Protein AF-A0A561EU87-F1 (afdb_monomer)

Sequence (70 aa):
MGEQRAERPEAVSTSDKPDRPKAKLVFDDPLDRQTGDDTDSGWGERPGGSDGGGGRGLDWYLSQRPPHHG

Foldseek 3Di:
DDDDPDDDDDPPPPPPDPPDDDDDDDPPDPPPDDDPVNDCVVPVDDDDDDPDDPDDDPVVVVPDDPPPPD

Secondary structure (DSSP, 8-state):
-----PPPPP---------PPPPPPP-S-TTSS--GGGS-TTSS--SSS-S-SSS--HHHHHHPPPP---

pLDDT: mean 72.75, std 12.34, range [45.53, 89.38]

Structure (mmCIF, N/CA/C/O backbone):
data_AF-A0A561EU87-F1
#
_entry.id   AF-A0A561EU87-F1
#
loop_
_atom_site.group_PDB
_atom_site.id
_atom_site.type_symbol
_atom_site.label_atom_id
_atom_site.label_alt_id
_atom_site.label_comp_id
_atom_site.label_asym_id
_atom_site.label_entity_id
_atom_site.label_seq_id
_atom_site.pdbx_PDB_ins_code
_atom_site.Cartn_x
_atom_site.Cartn_y
_atom_site.Cartn_z
_atom_site.occupancy
_atom_site.B_iso_or_e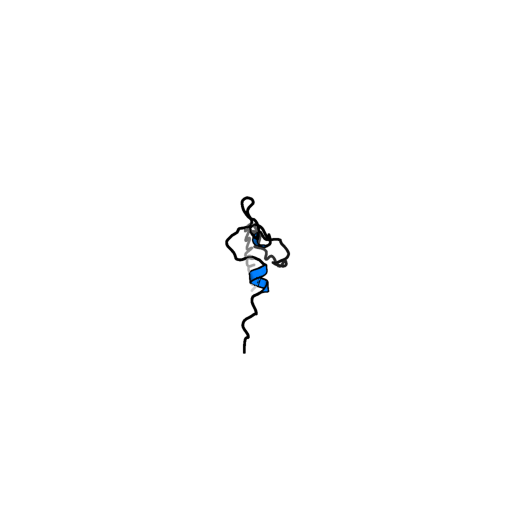quiv
_atom_site.auth_seq_id
_atom_site.auth_comp_id
_atom_site.auth_asym_id
_atom_site.auth_atom_id
_atom_site.pdbx_PDB_model_num
ATOM 1 N N . MET A 1 1 ? -53.344 -13.316 67.072 1.00 45.53 1 MET A N 1
ATOM 2 C CA . MET A 1 1 ? -53.044 -13.536 65.643 1.00 45.53 1 MET A CA 1
ATOM 3 C C . MET A 1 1 ? -52.417 -12.250 65.127 1.00 45.53 1 MET A C 1
ATOM 5 O O . MET A 1 1 ? -53.128 -11.272 64.961 1.00 45.53 1 MET A O 1
ATOM 9 N N . GLY A 1 2 ? -51.094 -12.199 65.028 1.00 49.66 2 GLY A N 1
ATOM 10 C CA . GLY A 1 2 ? -50.353 -11.032 64.553 1.00 49.66 2 GLY A CA 1
ATOM 11 C C . GLY A 1 2 ? -49.035 -11.544 64.003 1.00 49.66 2 GLY A C 1
ATOM 12 O O . GLY A 1 2 ? -48.100 -11.790 64.760 1.00 49.66 2 GLY A O 1
ATOM 13 N N . GLU A 1 3 ? -49.029 -11.859 62.714 1.00 54.12 3 GLU A N 1
ATOM 14 C 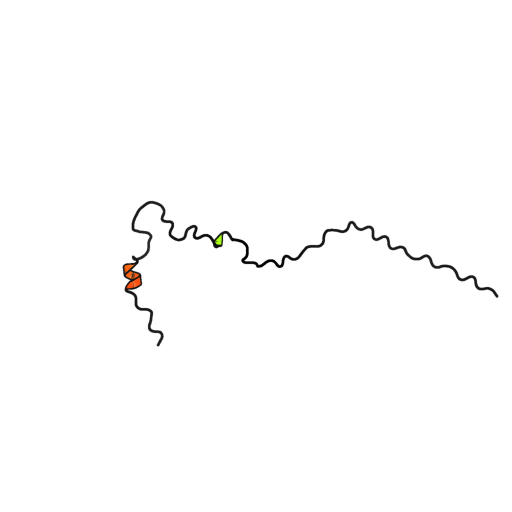CA . GLU A 1 3 ? -47.904 -12.477 62.023 1.00 54.12 3 GLU A CA 1
ATOM 15 C C . GLU A 1 3 ? -46.803 -11.432 61.824 1.00 54.12 3 GLU A C 1
ATOM 17 O O . GLU A 1 3 ? -46.950 -10.470 61.072 1.00 54.12 3 GLU A O 1
ATOM 22 N N . GLN A 1 4 ? -45.694 -11.607 62.537 1.00 54.19 4 GLN A N 1
ATOM 23 C CA . GLN A 1 4 ? -44.491 -10.804 62.360 1.00 54.19 4 GLN A CA 1
ATOM 24 C C . GLN A 1 4 ? -43.785 -11.292 61.092 1.00 54.19 4 GLN A C 1
ATOM 26 O O . GLN A 1 4 ? -43.173 -12.360 61.070 1.00 54.19 4 GLN A O 1
ATOM 31 N N . ARG A 1 5 ? -43.920 -10.527 60.007 1.00 57.41 5 ARG A N 1
ATOM 32 C CA . ARG A 1 5 ? -43.251 -10.783 58.730 1.00 57.41 5 ARG A CA 1
ATOM 33 C C . ARG A 1 5 ? -41.758 -10.492 58.896 1.00 57.41 5 ARG A C 1
ATOM 35 O O . ARG A 1 5 ? -41.362 -9.335 58.958 1.00 57.41 5 ARG A O 1
ATOM 42 N N . ALA A 1 6 ? -40.950 -11.545 58.987 1.00 58.88 6 ALA A N 1
ATOM 43 C CA . ALA A 1 6 ? -39.497 -11.440 59.021 1.00 58.88 6 ALA A CA 1
ATOM 44 C C . ALA A 1 6 ? -38.981 -10.749 57.746 1.00 58.88 6 ALA A C 1
ATOM 46 O O . ALA A 1 6 ? -39.261 -11.187 56.624 1.00 58.88 6 ALA A O 1
ATOM 47 N N . GLU A 1 7 ? -38.239 -9.660 57.924 1.00 58.38 7 GLU A N 1
ATOM 48 C CA . GLU A 1 7 ? -37.492 -8.997 56.860 1.00 58.38 7 GLU A CA 1
ATOM 49 C C . GLU A 1 7 ? -36.405 -9.951 56.349 1.00 58.38 7 GLU A C 1
ATOM 51 O O . GLU A 1 7 ? -35.573 -10.456 57.104 1.00 58.38 7 GLU A O 1
ATOM 56 N N . ARG A 1 8 ? -36.443 -10.255 55.049 1.00 64.56 8 ARG A N 1
ATOM 57 C CA . ARG A 1 8 ? -35.397 -11.030 54.374 1.00 64.56 8 ARG A CA 1
ATOM 58 C C . ARG A 1 8 ? -34.198 -10.100 54.174 1.00 64.56 8 ARG A C 1
ATOM 60 O O . ARG A 1 8 ? -34.405 -9.044 53.578 1.00 64.56 8 ARG A O 1
ATOM 67 N N . PRO A 1 9 ? -32.972 -10.460 54.585 1.00 58.28 9 PRO A N 1
ATOM 68 C CA . PRO A 1 9 ? -31.819 -9.649 54.234 1.00 58.28 9 PRO A CA 1
ATOM 69 C C . PRO A 1 9 ? -31.614 -9.709 52.715 1.00 58.28 9 PRO A C 1
ATOM 71 O O . PRO A 1 9 ? -3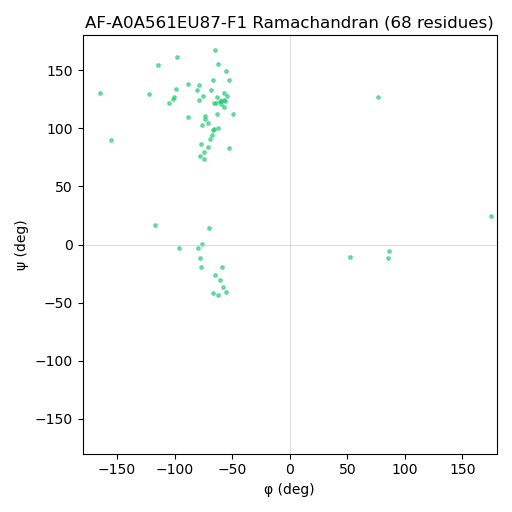1.473 -10.789 52.133 1.00 58.28 9 PRO A O 1
ATOM 74 N N . GLU A 1 10 ? -31.640 -8.541 52.073 1.00 61.66 10 GLU A N 1
ATOM 75 C CA . GLU A 1 10 ? -31.168 -8.351 50.705 1.00 61.66 10 GLU A CA 1
ATOM 76 C C . GLU A 1 10 ? -29.710 -8.806 50.644 1.00 61.66 10 GLU A C 1
ATOM 78 O O . GLU A 1 10 ? -28.839 -8.280 51.339 1.00 61.66 10 GLU A O 1
ATOM 83 N N . ALA A 1 11 ? -29.443 -9.823 49.831 1.00 61.62 11 ALA A N 1
ATOM 84 C CA . ALA A 1 11 ? -28.087 -10.234 49.529 1.00 61.62 11 ALA A CA 1
ATOM 85 C C . ALA A 1 11 ? -27.423 -9.122 48.708 1.00 61.62 11 ALA A C 1
ATOM 87 O O . ALA A 1 11 ? -27.553 -9.072 47.485 1.00 61.62 11 ALA A O 1
ATOM 88 N N . VAL A 1 12 ? -26.712 -8.225 49.388 1.00 61.75 12 VAL A N 1
ATOM 89 C CA . VAL A 1 12 ? -25.792 -7.282 48.757 1.00 61.75 12 VAL A CA 1
ATOM 90 C C . VAL A 1 12 ? -24.693 -8.104 48.079 1.00 61.75 12 VAL A C 1
ATOM 92 O O . VAL A 1 12 ? -23.766 -8.588 48.723 1.00 61.75 12 VAL A O 1
ATOM 95 N N . SER A 1 13 ? -24.802 -8.293 46.763 1.00 66.00 13 SER A N 1
ATOM 96 C CA . SER A 1 13 ? -23.696 -8.803 45.951 1.00 66.00 13 SER A CA 1
ATOM 97 C C . SER A 1 13 ? -22.693 -7.679 45.713 1.00 66.00 13 SER A C 1
ATOM 99 O O . SER A 1 13 ? -22.740 -6.997 44.692 1.00 66.00 13 SER A O 1
ATOM 101 N N . THR A 1 14 ? -21.752 -7.497 46.638 1.00 63.50 14 THR A N 1
ATOM 102 C CA . THR A 1 14 ? -20.518 -6.746 46.381 1.00 63.50 14 THR A CA 1
ATOM 103 C C . THR A 1 14 ? -19.579 -7.599 45.527 1.00 63.50 14 THR A C 1
ATOM 105 O O . THR A 1 14 ? -18.635 -8.221 46.007 1.00 63.50 14 THR A O 1
ATOM 108 N N . SER A 1 15 ? -19.826 -7.651 44.218 1.00 63.59 15 SER A N 1
ATOM 109 C CA . SER A 1 15 ? -18.775 -8.071 43.286 1.00 63.59 15 SER A CA 1
ATOM 110 C C . SER A 1 15 ? -17.817 -6.903 43.063 1.00 63.59 15 SER A C 1
ATOM 112 O O . SER A 1 15 ? -17.853 -6.246 42.028 1.00 63.59 15 SER A O 1
ATOM 114 N N . ASP A 1 16 ? -16.961 -6.662 44.054 1.00 64.81 16 ASP A N 1
ATOM 115 C CA . ASP A 1 16 ? -15.795 -5.782 43.958 1.00 64.81 16 ASP A CA 1
ATOM 116 C C . ASP A 1 16 ? -14.717 -6.510 43.138 1.00 64.81 16 ASP A C 1
ATOM 118 O O . ASP A 1 16 ? -13.784 -7.128 43.650 1.00 64.81 16 ASP A O 1
ATOM 122 N N . LYS A 1 17 ? -14.937 -6.594 41.824 1.00 69.56 17 LYS A N 1
ATOM 123 C CA . LYS A 1 17 ? -13.901 -7.016 40.882 1.00 69.56 17 LYS A CA 1
ATOM 124 C C . LYS A 1 17 ? -13.361 -5.746 40.241 1.00 69.56 17 LYS A C 1
ATOM 126 O O . LYS A 1 17 ? -14.168 -4.992 39.699 1.00 69.56 17 LYS A O 1
ATOM 131 N N . PRO A 1 18 ? -12.036 -5.508 40.262 1.00 73.25 18 PRO A N 1
ATOM 132 C CA . PRO A 1 18 ? -11.468 -4.369 39.560 1.00 73.25 18 PRO A CA 1
ATOM 133 C C . PRO A 1 18 ? -11.878 -4.464 38.091 1.00 73.25 18 PRO A C 1
ATOM 135 O O . PRO A 1 18 ? -11.667 -5.501 37.450 1.00 73.25 18 PRO A O 1
ATOM 138 N N . ASP A 1 19 ? -12.524 -3.408 37.599 1.00 74.88 19 ASP A N 1
ATOM 139 C CA . ASP A 1 19 ? -13.083 -3.358 36.254 1.00 74.88 19 ASP A CA 1
ATOM 140 C C . ASP A 1 19 ? -11.916 -3.404 35.262 1.00 74.88 19 ASP A C 1
ATOM 142 O O . ASP A 1 19 ? -11.181 -2.432 35.069 1.00 74.88 19 ASP A O 1
ATOM 146 N N . ARG A 1 20 ? -11.647 -4.592 34.709 1.00 80.56 20 ARG A N 1
ATOM 147 C CA . ARG A 1 20 ? -10.578 -4.740 33.721 1.00 80.56 20 ARG A CA 1
ATOM 148 C C . ARG A 1 20 ? -11.025 -4.006 32.461 1.00 80.56 20 ARG A C 1
ATOM 150 O O . ARG A 1 20 ? -12.152 -4.232 32.012 1.00 80.56 20 ARG A O 1
ATOM 157 N N . PRO A 1 21 ? -10.164 -3.173 31.854 1.00 82.94 21 PRO A N 1
ATOM 158 C CA . PRO A 1 21 ? -10.528 -2.474 30.635 1.00 82.94 21 PRO A CA 1
ATOM 159 C C . PRO A 1 21 ? -10.923 -3.494 29.565 1.00 82.94 21 PRO A C 1
ATOM 161 O O . PRO A 1 21 ? -10.174 -4.422 29.252 1.00 82.94 21 PRO A O 1
ATOM 164 N N . LYS A 1 22 ? -12.134 -3.334 29.030 1.00 85.25 22 LYS A N 1
ATOM 165 C CA . LYS A 1 22 ? -12.657 -4.181 27.957 1.00 85.25 22 LYS A CA 1
ATOM 166 C C . LYS A 1 22 ? -11.835 -3.945 26.690 1.00 85.25 22 LYS A C 1
ATOM 168 O O . LYS A 1 22 ? -11.477 -2.803 26.393 1.00 85.25 22 LYS A O 1
ATOM 173 N N . ALA A 1 23 ? -11.564 -5.011 25.937 1.00 88.00 23 ALA A N 1
ATOM 174 C CA . ALA A 1 23 ? -10.952 -4.891 24.619 1.00 88.00 23 ALA A CA 1
ATOM 175 C C . ALA A 1 23 ? -11.828 -3.994 23.729 1.00 88.00 23 ALA A C 1
ATOM 177 O O . ALA A 1 23 ? -13.046 -4.174 23.669 1.00 88.00 23 ALA A O 1
ATOM 178 N N . LYS A 1 24 ? -11.212 -3.008 23.075 1.00 86.88 24 LYS A N 1
ATOM 179 C CA . LYS A 1 24 ? -11.895 -2.089 22.160 1.00 86.88 24 LYS A CA 1
ATOM 180 C C . LYS A 1 24 ? -11.677 -2.561 20.730 1.00 86.88 24 LYS A C 1
ATOM 182 O O . LYS A 1 24 ? -10.553 -2.884 20.357 1.00 86.88 24 LYS A O 1
ATOM 187 N N . LEU A 1 25 ? -12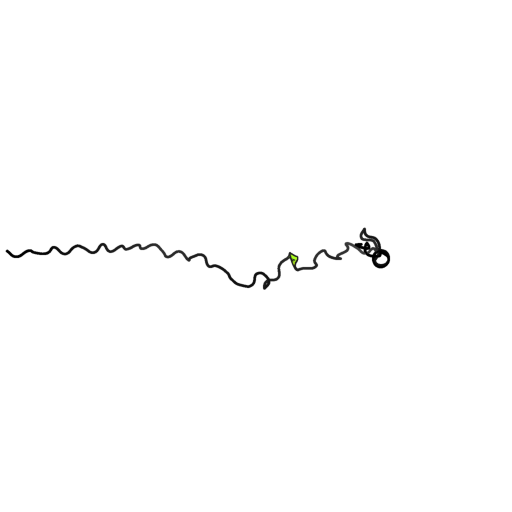.751 -2.589 19.952 1.00 89.31 25 LEU A N 1
ATOM 188 C CA . LEU A 1 25 ? -12.682 -2.806 18.511 1.00 89.31 25 LEU A CA 1
ATOM 189 C C . LEU A 1 25 ? -12.261 -1.495 17.837 1.00 89.31 25 LEU A C 1
ATOM 191 O O . LEU A 1 25 ? -12.747 -0.429 18.218 1.00 89.31 25 LEU A O 1
ATOM 195 N N . VAL A 1 26 ? -11.358 -1.586 16.864 1.00 85.38 26 VAL A N 1
ATOM 196 C CA . VAL A 1 26 ? -10.939 -0.463 16.017 1.00 85.38 26 VAL A CA 1
ATOM 197 C C . VAL A 1 26 ? -11.659 -0.611 14.680 1.00 85.38 26 VAL A C 1
ATOM 199 O O . VAL A 1 26 ? -11.587 -1.674 14.070 1.00 85.38 26 VAL A O 1
ATOM 202 N N . PHE A 1 27 ? -12.377 0.435 14.269 1.00 88.00 27 PHE A N 1
ATOM 203 C CA . PHE A 1 27 ? -13.178 0.483 13.036 1.00 88.00 27 PHE A CA 1
ATOM 204 C C . PHE A 1 27 ? -12.675 1.546 12.054 1.00 88.00 27 PHE A C 1
ATOM 206 O O . PHE A 1 27 ? -13.413 1.962 11.164 1.00 88.00 27 PHE A O 1
ATOM 213 N N . ASP A 1 28 ? -11.445 2.012 12.246 1.00 89.38 28 ASP A N 1
ATOM 214 C CA . ASP A 1 28 ? -10.789 2.899 11.293 1.00 89.38 28 ASP A CA 1
ATOM 215 C C . ASP A 1 28 ? -10.625 2.172 9.947 1.00 89.38 28 ASP A C 1
ATOM 217 O O . ASP A 1 28 ? -10.593 0.936 9.898 1.00 89.38 28 ASP A O 1
ATOM 221 N N . ASP A 1 29 ? -10.527 2.933 8.857 1.00 86.69 29 ASP A N 1
ATOM 222 C CA . ASP A 1 29 ? -10.288 2.360 7.534 1.00 86.69 29 ASP A CA 1
ATOM 223 C C . ASP A 1 29 ? -8.942 1.606 7.539 1.00 86.69 29 ASP A C 1
ATOM 225 O O . ASP A 1 29 ? -7.908 2.196 7.877 1.00 86.69 29 ASP A O 1
ATOM 229 N N . PRO A 1 30 ? -8.922 0.304 7.193 1.00 82.06 30 PRO A N 1
ATOM 230 C CA . PRO A 1 30 ? -7.693 -0.482 7.170 1.00 82.06 30 PRO A CA 1
ATOM 231 C C . PRO A 1 30 ? -6.623 0.072 6.218 1.00 82.06 30 PRO A C 1
ATOM 233 O O . PRO A 1 30 ? -5.456 -0.274 6.390 1.00 82.06 30 PRO A O 1
ATOM 236 N N . LEU A 1 31 ? -6.997 0.910 5.245 1.00 84.75 31 LEU A N 1
ATOM 237 C CA . LEU A 1 31 ? -6.086 1.512 4.266 1.00 84.75 31 LEU A CA 1
ATOM 238 C C . LEU A 1 31 ? -5.608 2.923 4.638 1.00 84.75 31 LEU A C 1
ATOM 240 O O . LEU A 1 31 ? -4.777 3.488 3.934 1.00 84.75 31 LEU A O 1
ATOM 244 N N . ASP A 1 32 ? -6.078 3.499 5.745 1.00 88.75 32 ASP A N 1
ATOM 245 C CA . ASP A 1 32 ? -5.714 4.868 6.154 1.00 88.75 32 ASP A CA 1
ATOM 246 C C . ASP A 1 32 ? -4.295 4.967 6.753 1.00 88.75 32 ASP A C 1
ATOM 248 O O . ASP A 1 32 ? -3.825 6.028 7.161 1.00 88.75 32 ASP A O 1
ATOM 252 N N . ARG A 1 33 ? -3.573 3.844 6.834 1.00 86.25 33 ARG A N 1
ATOM 253 C CA . ARG A 1 33 ? -2.198 3.790 7.334 1.00 86.25 33 ARG A CA 1
ATOM 254 C C . ARG A 1 33 ? -1.286 3.208 6.276 1.00 86.25 33 ARG A C 1
ATOM 256 O O . ARG A 1 33 ? -1.525 2.108 5.793 1.00 86.25 33 ARG A O 1
ATOM 263 N N . GLN A 1 34 ? -0.191 3.913 6.014 1.00 84.69 34 GLN A N 1
ATOM 264 C CA . GLN A 1 34 ? 0.880 3.397 5.179 1.00 84.69 34 GLN A CA 1
ATOM 265 C C . GLN A 1 34 ? 1.499 2.154 5.830 1.00 84.69 34 GLN A C 1
ATOM 267 O O . GLN A 1 34 ? 1.915 2.173 6.994 1.00 84.69 34 GLN A O 1
ATOM 272 N N . THR A 1 35 ? 1.564 1.077 5.066 1.00 81.94 35 THR A N 1
ATOM 273 C CA . THR A 1 35 ? 2.210 -0.183 5.416 1.00 81.94 35 THR A CA 1
ATOM 274 C C . THR A 1 35 ? 3.613 -0.241 4.810 1.00 81.94 35 THR A C 1
ATOM 276 O O . THR A 1 35 ? 3.956 0.518 3.903 1.00 81.94 35 THR A O 1
ATOM 279 N N . GLY A 1 36 ? 4.468 -1.129 5.325 1.00 80.19 36 GLY A N 1
ATOM 280 C CA . GLY A 1 36 ? 5.815 -1.313 4.765 1.00 80.19 36 GLY A CA 1
ATOM 281 C C . GLY A 1 36 ? 5.792 -1.765 3.300 1.00 80.19 36 GLY A C 1
ATOM 282 O O . GLY A 1 36 ? 6.672 -1.382 2.527 1.00 80.19 36 GLY A O 1
ATOM 283 N N . ASP A 1 37 ? 4.747 -2.503 2.924 1.00 80.81 37 ASP A N 1
ATOM 284 C CA . ASP A 1 37 ? 4.535 -3.035 1.576 1.00 80.81 37 ASP A CA 1
ATOM 285 C C . ASP A 1 37 ? 4.017 -1.975 0.587 1.00 80.81 37 ASP A C 1
ATOM 287 O O . ASP A 1 37 ? 4.064 -2.202 -0.618 1.00 80.81 37 ASP A O 1
ATOM 291 N N . ASP A 1 38 ? 3.588 -0.800 1.066 1.00 83.06 38 ASP A N 1
ATOM 292 C CA . ASP A 1 38 ? 3.206 0.339 0.214 1.00 83.06 38 ASP A CA 1
ATOM 293 C C . ASP A 1 38 ? 4.416 1.128 -0.300 1.00 83.06 38 ASP A C 1
ATOM 295 O O . ASP A 1 38 ? 4.270 2.114 -1.023 1.00 83.06 38 ASP A O 1
ATOM 299 N N . THR A 1 39 ? 5.627 0.749 0.110 1.00 83.75 39 THR A N 1
ATOM 300 C CA . THR A 1 39 ? 6.838 1.374 -0.413 1.00 83.75 39 THR A CA 1
ATOM 301 C C . THR A 1 39 ? 7.298 0.649 -1.669 1.00 83.75 39 THR A C 1
ATOM 303 O O . THR A 1 39 ? 7.393 -0.575 -1.690 1.00 83.75 39 THR A O 1
ATOM 306 N N . ASP A 1 40 ? 7.723 1.405 -2.678 1.00 79.50 40 ASP A N 1
ATOM 307 C CA . ASP A 1 40 ? 8.403 0.855 -3.858 1.00 79.50 40 ASP A CA 1
ATOM 308 C C 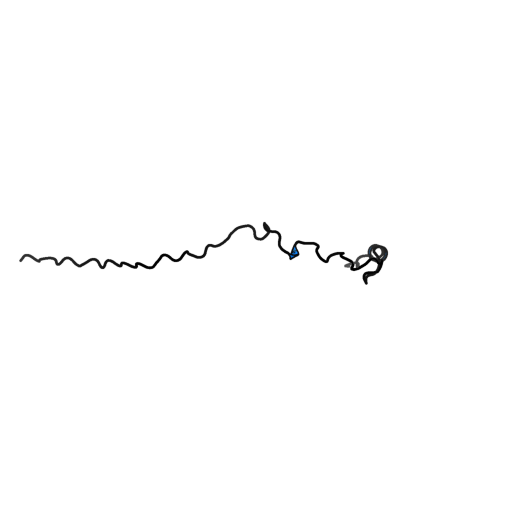. ASP A 1 40 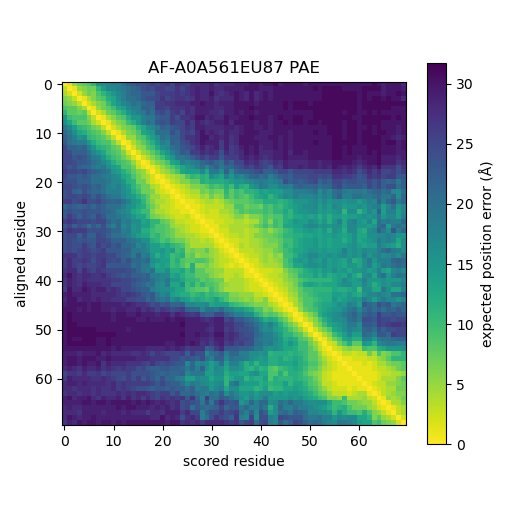? 9.824 0.338 -3.531 1.00 79.50 40 ASP A C 1
ATOM 310 O O . ASP A 1 40 ? 10.634 0.096 -4.424 1.00 79.50 40 ASP A O 1
ATOM 314 N N . SER A 1 41 ? 10.172 0.170 -2.249 1.00 80.19 41 SER A N 1
ATOM 315 C CA . SER A 1 41 ? 11.507 -0.246 -1.822 1.00 80.19 41 SER A CA 1
ATOM 316 C C . SER A 1 41 ? 11.841 -1.612 -2.421 1.00 80.19 41 SER A C 1
ATOM 318 O O . SER A 1 41 ? 11.149 -2.600 -2.183 1.00 80.19 41 SER A O 1
ATOM 320 N N . GLY A 1 42 ? 12.921 -1.680 -3.201 1.00 74.81 42 GLY A N 1
ATOM 321 C CA . GLY A 1 42 ? 13.327 -2.902 -3.904 1.00 74.81 42 GLY A CA 1
ATOM 322 C C . GLY A 1 42 ? 12.665 -3.105 -5.271 1.00 74.81 42 GLY A C 1
ATOM 323 O O . GLY A 1 42 ? 13.080 -3.995 -6.017 1.00 74.81 42 GLY A O 1
ATOM 324 N N . TRP A 1 43 ? 11.714 -2.254 -5.658 1.00 79.19 43 TRP A N 1
ATOM 325 C CA . TRP A 1 43 ? 11.217 -2.173 -7.027 1.00 79.19 43 TRP A CA 1
ATOM 326 C C . TRP A 1 43 ? 12.085 -1.194 -7.823 1.00 79.19 43 TRP A C 1
ATOM 328 O O . TRP A 1 43 ? 12.080 0.009 -7.604 1.00 79.19 43 TRP A O 1
ATOM 338 N N . GLY A 1 44 ? 12.874 -1.713 -8.765 1.00 71.94 44 GLY A N 1
ATOM 339 C CA . GLY A 1 44 ? 13.727 -0.893 -9.639 1.00 71.94 44 GLY A CA 1
ATOM 340 C C . GLY A 1 44 ? 15.098 -0.525 -9.060 1.00 71.94 44 GLY A C 1
ATOM 341 O O . GLY A 1 44 ? 15.976 -0.117 -9.821 1.00 71.94 44 GLY A O 1
ATOM 342 N N . GLU A 1 45 ? 15.325 -0.752 -7.764 1.00 72.31 45 GLU A N 1
ATOM 343 C CA . GLU A 1 45 ? 16.636 -0.597 -7.131 1.00 72.31 45 GLU A CA 1
ATOM 344 C C . GLU A 1 45 ? 17.636 -1.598 -7.746 1.00 72.31 45 GLU A C 1
ATOM 346 O O . GLU A 1 45 ? 17.508 -2.815 -7.591 1.00 72.31 45 GLU A O 1
ATOM 351 N N . ARG A 1 46 ? 18.642 -1.104 -8.480 1.00 67.69 46 ARG A N 1
ATOM 352 C CA . ARG A 1 46 ? 19.725 -1.935 -9.031 1.00 67.69 46 ARG A CA 1
ATOM 353 C C . ARG A 1 46 ? 21.001 -1.733 -8.214 1.00 67.69 46 ARG A C 1
ATOM 355 O O . ARG A 1 46 ? 21.492 -0.606 -8.139 1.00 67.69 46 ARG A O 1
ATOM 362 N N . PRO A 1 47 ? 21.573 -2.798 -7.624 1.00 60.16 47 PRO A N 1
ATOM 363 C CA . PRO A 1 47 ? 22.796 -2.680 -6.848 1.00 60.16 47 PRO A CA 1
ATOM 364 C C . PRO A 1 47 ? 23.985 -2.462 -7.791 1.00 60.16 47 PRO A C 1
ATOM 366 O O . PRO A 1 47 ? 24.409 -3.385 -8.476 1.00 60.16 47 PRO A O 1
ATOM 369 N N . GLY A 1 48 ? 24.532 -1.243 -7.799 1.00 59.78 48 GLY A N 1
ATOM 370 C CA . GLY A 1 48 ? 25.750 -0.893 -8.535 1.00 59.78 48 GLY A CA 1
ATOM 371 C C . GLY A 1 48 ? 25.526 -0.730 -10.041 1.00 59.78 48 GLY A C 1
ATOM 372 O O . GLY A 1 48 ? 24.987 -1.604 -10.710 1.00 59.78 48 GLY A O 1
ATOM 373 N N . GLY A 1 49 ? 25.942 0.417 -10.579 1.00 60.66 49 GLY A N 1
ATOM 374 C CA . GLY A 1 49 ? 25.736 0.794 -11.975 1.00 60.66 49 GLY A CA 1
ATOM 375 C C . GLY A 1 49 ? 26.138 -0.296 -12.969 1.00 60.66 49 GLY A C 1
ATOM 376 O O . GLY A 1 49 ? 27.314 -0.602 -13.127 1.00 60.66 49 GLY A O 1
ATOM 377 N N . SER A 1 50 ? 25.153 -0.862 -13.654 1.00 50.31 50 SER A N 1
ATOM 378 C CA . SER A 1 50 ? 25.293 -1.456 -14.980 1.00 50.31 50 SER A CA 1
ATOM 379 C C . SER A 1 50 ? 23.903 -1.654 -15.565 1.00 50.31 50 SER A C 1
ATOM 381 O O . SER A 1 50 ? 23.002 -2.212 -14.930 1.00 50.31 50 SER A O 1
ATOM 383 N N . ASP A 1 51 ? 23.749 -1.188 -16.795 1.00 55.25 51 ASP A N 1
ATOM 384 C CA . ASP A 1 51 ? 22.677 -1.521 -17.720 1.00 55.25 51 ASP A CA 1
ATOM 385 C C . ASP A 1 51 ? 22.569 -3.049 -17.872 1.00 55.25 51 ASP A C 1
ATOM 387 O O . ASP A 1 51 ? 23.179 -3.640 -18.756 1.00 55.25 51 ASP A O 1
ATOM 391 N N . GLY A 1 52 ? 21.884 -3.747 -16.962 1.00 55.03 52 GLY A N 1
ATOM 392 C CA . GLY A 1 52 ? 21.982 -5.211 -17.007 1.00 55.03 52 GLY A CA 1
ATOM 393 C C . GLY A 1 52 ? 21.299 -6.006 -15.910 1.00 55.03 52 GLY A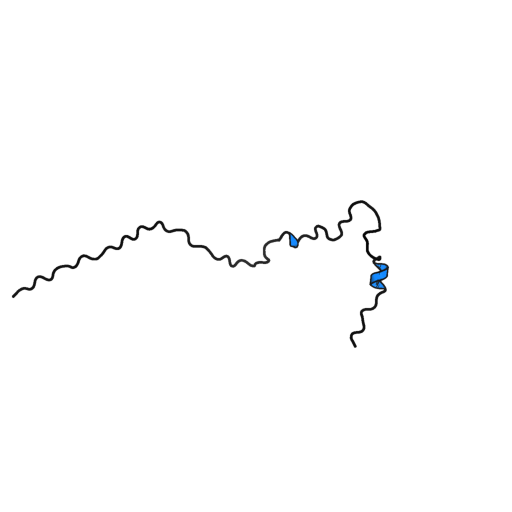 C 1
ATOM 394 O O . GLY A 1 52 ? 21.700 -7.136 -15.650 1.00 55.03 52 GLY A O 1
ATOM 395 N N . GLY A 1 53 ? 20.269 -5.471 -15.255 1.00 51.31 53 GLY A N 1
ATOM 396 C CA . GLY A 1 53 ? 19.463 -6.274 -14.336 1.00 51.31 53 GLY A CA 1
ATOM 397 C C . GLY A 1 53 ? 18.605 -7.290 -15.093 1.00 51.31 53 GLY A C 1
ATOM 398 O O . GLY A 1 53 ? 17.459 -6.965 -15.380 1.00 51.31 53 GLY A O 1
ATOM 399 N N . GLY A 1 54 ? 19.185 -8.454 -15.425 1.00 57.97 54 GLY A N 1
ATOM 400 C CA . GLY A 1 54 ? 18.600 -9.797 -15.640 1.00 57.97 54 GLY A CA 1
ATOM 401 C C . GLY A 1 54 ? 17.423 -10.001 -16.607 1.00 57.97 54 GLY A C 1
ATOM 402 O O . GLY A 1 54 ? 17.073 -11.140 -16.904 1.00 57.97 54 GLY A O 1
ATOM 403 N N . GLY A 1 55 ? 16.799 -8.936 -17.091 1.00 63.84 55 GLY A N 1
ATOM 404 C CA . GLY A 1 55 ? 15.664 -8.950 -17.997 1.00 63.84 55 GLY A CA 1
ATOM 405 C C . GLY A 1 55 ? 16.034 -8.357 -19.349 1.00 63.84 55 GLY A C 1
ATOM 406 O O . GLY A 1 55 ? 16.934 -7.529 -19.471 1.00 63.84 55 GLY A O 1
ATOM 407 N N . ARG A 1 56 ? 15.300 -8.778 -20.375 1.00 75.56 56 ARG A N 1
ATOM 408 C CA . ARG A 1 56 ? 15.268 -8.113 -21.685 1.00 75.56 56 ARG A CA 1
ATOM 409 C C . ARG A 1 56 ? 14.898 -6.628 -21.551 1.00 75.56 56 ARG A C 1
ATOM 411 O O . ARG A 1 56 ? 14.161 -6.260 -20.637 1.00 75.56 56 ARG A O 1
ATOM 418 N N . GLY A 1 57 ? 15.416 -5.797 -22.454 1.00 79.06 57 GLY A N 1
ATOM 419 C CA . GLY A 1 57 ? 15.203 -4.348 -22.454 1.00 79.06 57 GLY A CA 1
ATOM 420 C C . GLY A 1 57 ? 13.749 -3.929 -22.707 1.00 79.06 57 GLY A C 1
ATOM 421 O O . GLY A 1 57 ? 12.905 -4.738 -23.094 1.00 79.06 57 GLY A O 1
ATOM 422 N N . LEU A 1 58 ? 13.449 -2.646 -22.467 1.00 79.62 58 LEU A N 1
ATOM 423 C CA . LEU A 1 58 ? 12.119 -2.048 -22.672 1.00 79.62 58 LEU A CA 1
ATOM 424 C C . LEU A 1 58 ? 11.633 -2.198 -2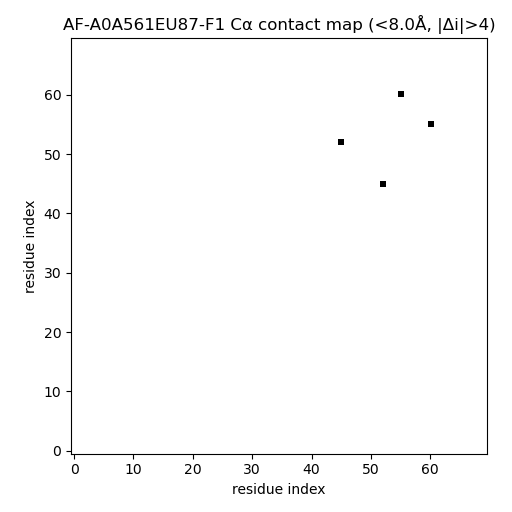4.124 1.00 79.62 58 LEU A C 1
ATOM 426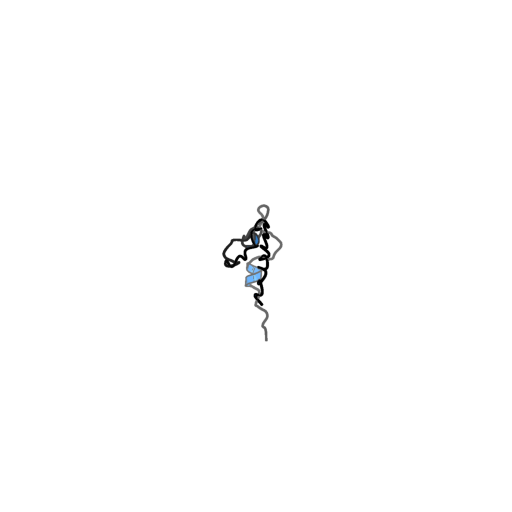 O O . LEU A 1 58 ? 10.455 -2.450 -24.369 1.00 79.62 58 LEU A O 1
ATOM 430 N N . ASP A 1 59 ? 12.559 -2.103 -25.073 1.00 85.12 59 ASP A N 1
ATOM 431 C CA . ASP A 1 59 ? 12.348 -2.321 -26.503 1.00 85.12 59 ASP A CA 1
ATOM 432 C C . ASP A 1 59 ? 11.741 -3.701 -26.797 1.00 85.12 59 ASP A C 1
ATOM 434 O O . ASP A 1 59 ? 10.792 -3.815 -27.577 1.00 85.12 59 ASP A O 1
ATOM 438 N N . TRP A 1 60 ? 12.208 -4.741 -26.102 1.00 85.19 60 TRP A N 1
ATOM 439 C CA . TRP A 1 60 ? 11.671 -6.087 -26.252 1.00 85.19 60 TRP A CA 1
ATOM 440 C C . TRP A 1 60 ? 10.199 -6.148 -25.841 1.00 85.19 60 TRP A C 1
ATOM 442 O O . TRP A 1 60 ? 9.397 -6.735 -26.565 1.00 85.19 60 TRP A O 1
ATOM 452 N N . TYR A 1 61 ? 9.812 -5.519 -24.727 1.00 83.00 61 TYR A N 1
ATOM 453 C CA . TYR A 1 61 ? 8.426 -5.553 -24.241 1.00 83.00 61 TYR A CA 1
ATOM 454 C C . TYR A 1 61 ? 7.469 -4.826 -25.182 1.00 83.00 61 TYR A C 1
ATOM 456 O O . TYR A 1 61 ? 6.399 -5.350 -25.478 1.00 83.00 61 TYR A O 1
ATOM 464 N N . LEU A 1 62 ? 7.878 -3.664 -25.698 1.00 84.69 62 LEU A N 1
ATOM 465 C CA . LEU A 1 62 ? 7.076 -2.891 -26.650 1.00 84.69 62 LEU A CA 1
ATOM 466 C C . LEU A 1 62 ? 6.877 -3.625 -27.984 1.00 84.69 62 LEU A C 1
ATOM 468 O O . LEU A 1 62 ? 5.884 -3.397 -28.671 1.00 84.69 62 LEU A O 1
ATOM 472 N N . SER A 1 63 ? 7.801 -4.519 -28.345 1.00 85.94 63 SER A N 1
ATOM 473 C CA . SER A 1 63 ? 7.690 -5.337 -29.557 1.00 85.94 63 SER A CA 1
ATOM 474 C C . SER A 1 63 ? 6.717 -6.518 -29.429 1.00 85.94 63 SER A C 1
ATOM 476 O O . SER A 1 63 ? 6.278 -7.058 -30.447 1.00 85.94 63 SER A O 1
ATOM 478 N N . GLN A 1 64 ? 6.373 -6.945 -28.208 1.00 88.94 64 GLN A N 1
ATOM 479 C CA . GLN A 1 64 ? 5.476 -8.082 -28.016 1.00 88.94 64 GLN A CA 1
ATOM 480 C C . GLN A 1 64 ? 4.023 -7.654 -28.236 1.00 88.94 64 GLN A C 1
ATOM 482 O O . GLN A 1 64 ? 3.504 -6.758 -27.574 1.00 88.94 64 GLN A O 1
ATOM 487 N N . ARG A 1 65 ? 3.331 -8.337 -29.149 1.00 81.25 65 ARG A N 1
ATOM 488 C CA . ARG A 1 65 ? 1.878 -8.199 -29.296 1.00 81.25 65 ARG A CA 1
ATOM 489 C C . ARG A 1 65 ? 1.192 -9.058 -28.229 1.00 81.25 65 ARG A C 1
ATOM 491 O O . ARG A 1 65 ? 1.579 -10.222 -28.096 1.00 81.25 65 ARG A O 1
ATOM 498 N N . PRO A 1 66 ? 0.185 -8.539 -27.499 1.00 78.81 66 PRO A N 1
ATOM 499 C CA . PRO A 1 66 ? -0.601 -9.355 -26.582 1.00 78.81 66 PRO A CA 1
ATOM 500 C C . PRO A 1 66 ? -1.147 -10.589 -27.309 1.00 78.81 66 PRO A C 1
ATOM 502 O O . PRO A 1 66 ? -1.518 -10.472 -28.486 1.00 78.81 66 PRO A O 1
ATOM 505 N N . PRO A 1 67 ? -1.187 -11.767 -26.655 1.00 81.62 67 PRO A N 1
ATOM 506 C CA . PRO A 1 67 ? -1.803 -12.934 -27.257 1.00 81.62 67 PRO A CA 1
ATOM 507 C C . PRO A 1 67 ? -3.222 -12.560 -27.670 1.00 81.62 67 PRO A C 1
ATOM 509 O O . PRO A 1 67 ? -3.987 -11.986 -26.894 1.00 81.62 67 PRO A O 1
ATOM 512 N N . HIS A 1 68 ? -3.545 -12.837 -28.931 1.00 74.75 68 HIS A N 1
ATOM 513 C CA . HIS A 1 68 ? -4.898 -12.671 -29.421 1.00 74.75 68 HIS A CA 1
ATOM 514 C C . HIS A 1 68 ? -5.746 -13.705 -28.677 1.00 74.75 68 HIS A C 1
ATOM 516 O O . HIS A 1 68 ? -5.714 -14.887 -29.013 1.00 74.75 68 HIS A O 1
ATOM 522 N N . HIS A 1 69 ? -6.437 -13.275 -27.623 1.00 69.00 69 HIS A N 1
ATOM 523 C CA . HIS A 1 69 ? -7.506 -14.058 -27.021 1.00 69.00 69 HIS A CA 1
ATOM 524 C C . HIS A 1 69 ? -8.650 -14.076 -28.040 1.00 69.00 69 HIS A C 1
ATOM 526 O O . HIS A 1 69 ? -9.420 -13.120 -28.128 1.00 69.00 69 HIS A O 1
ATOM 532 N N . GLY A 1 70 ? -8.635 -15.093 -28.903 1.00 60.09 70 GLY A N 1
ATOM 533 C CA . GLY A 1 70 ? -9.712 -15.417 -29.837 1.00 60.09 70 GLY A CA 1
ATOM 534 C C . GLY A 1 70 ? -10.780 -16.274 -29.184 1.00 60.09 70 GLY A C 1
ATOM 535 O O . GLY A 1 70 ? -10.445 -16.981 -28.206 1.00 60.09 70 GLY A O 1
#

Mean predicted aligned error: 18.44 Å

Solvent-accessible surface area (backbone atoms only — not comparable to full-atom values): 5435 Å² total; per-residue (Å²): 142,80,86,80,79,78,82,75,82,78,80,78,79,81,78,85,61,83,83,69,84,74,89,76,87,82,82,71,67,86,77,81,55,93,53,83,83,76,47,66,80,77,64,86,68,69,89,68,98,63,98,69,80,93,63,82,56,73,68,59,60,72,68,57,74,77,81,81,87,121

Radius of gyration: 36.62 Å; Cα contacts (8 Å, |Δi|>4): 2; chains: 1; bounding box: 79×20×96 Å

Organism: NCBI:txid285545